Protein AF-A0A1F6GM90-F1 (afdb_monomer_lite)

pLDDT: mean 83.75, std 16.27, range [41.97, 98.06]

Foldseek 3Di:
DDPPCVVVVVVVVVVVVVVVCVVPVPPPPPPPPVPPPPCDLPPLVVLVVCCVPPLERALHANDLPECACPDSVSRAQAQYQHQQYQHNPRFGAHPPQGRHGDGDDDPDD

Sequence (109 aa):
MPQNNTLLRGLFLALVLGLYLLLNLPAESATWEPRLKPLSRVDTKANFDRVLRTGECRGCYLKGANFRNIDLTGTDLAGAELEGAIWTDGTVCQAGSVGRCIPPQRKQE

InterPro domains:
  IPR001646 Pentapeptide repeat [PF00805] (57-85)

Secondary structure (DSSP, 8-state):
----THHHHHHHHHHHHHHHHHHTS---------------TT-HHHHHHHHHHHSB-TT-B-TT-B-TT---TT-B-TT-B-TT-B-TTSPBPPTT-BSS---------

Organism: NCBI:txid1817773

Radius of gyration: 30.74 Å; chains: 1; bounding box: 114×27×25 Å

Structure (mmCIF, N/CA/C/O backbone):
data_AF-A0A1F6GM90-F1
#
_entry.id   AF-A0A1F6GM90-F1
#
loop_
_atom_site.group_PDB
_atom_site.id
_atom_site.type_symbol
_atom_site.label_atom_id
_atom_site.label_alt_id
_atom_site.label_comp_id
_atom_site.label_asym_id
_atom_site.label_entity_id
_atom_site.label_seq_id
_atom_site.pdbx_PDB_ins_code
_atom_site.Cartn_x
_atom_site.Cartn_y
_atom_site.Cartn_z
_atom_site.occupancy
_atom_site.B_iso_or_equiv
_atom_site.auth_seq_id
_atom_site.auth_comp_id
_atom_site.auth_asy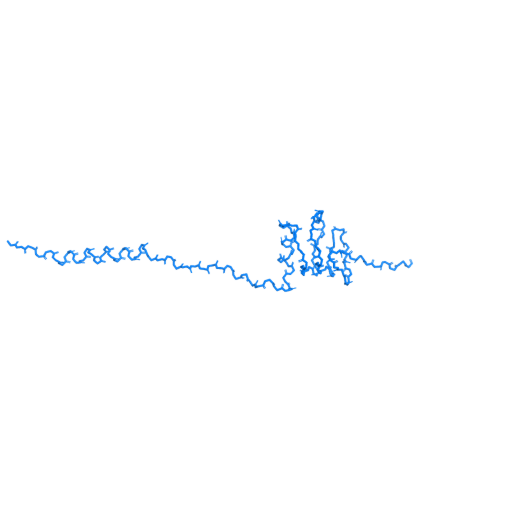m_id
_atom_site.auth_atom_id
_atom_site.pdbx_PDB_model_num
ATOM 1 N N . MET A 1 1 ? 86.308 -11.781 -7.666 1.00 41.97 1 MET A N 1
ATOM 2 C CA . MET A 1 1 ? 85.619 -11.936 -6.366 1.00 41.97 1 MET A CA 1
ATOM 3 C C . MET A 1 1 ? 84.117 -11.876 -6.624 1.00 41.97 1 MET A C 1
ATOM 5 O O . MET A 1 1 ? 83.659 -10.814 -7.028 1.00 41.97 1 MET A O 1
ATOM 9 N N . PRO A 1 2 ? 83.357 -12.981 -6.526 1.00 46.56 2 PRO A N 1
ATOM 10 C CA . PRO A 1 2 ? 81.928 -12.945 -6.819 1.00 46.56 2 PRO A CA 1
ATOM 11 C C . PRO A 1 2 ? 81.175 -12.359 -5.617 1.00 46.56 2 PRO A C 1
ATOM 13 O O . PRO A 1 2 ? 81.164 -12.941 -4.536 1.00 46.56 2 PRO A O 1
ATOM 16 N N . GLN A 1 3 ? 80.563 -11.188 -5.796 1.00 58.03 3 GLN A N 1
ATOM 17 C CA . GLN A 1 3 ? 79.590 -10.644 -4.848 1.00 58.03 3 GLN A CA 1
ATOM 18 C C . GLN A 1 3 ? 78.338 -11.532 -4.909 1.00 58.03 3 GLN A C 1
ATOM 20 O O . GLN A 1 3 ? 77.627 -11.576 -5.916 1.00 58.03 3 GLN A O 1
ATOM 25 N N . ASN A 1 4 ? 78.131 -12.330 -3.861 1.00 57.00 4 ASN A N 1
ATOM 26 C CA . ASN A 1 4 ? 77.027 -13.274 -3.741 1.00 57.00 4 ASN A CA 1
ATOM 27 C C . ASN A 1 4 ? 75.724 -12.511 -3.441 1.00 57.00 4 ASN A C 1
ATOM 29 O O . ASN A 1 4 ? 75.273 -12.422 -2.302 1.00 57.00 4 ASN A O 1
ATOM 33 N N . ASN A 1 5 ? 75.113 -11.953 -4.486 1.00 61.88 5 ASN A N 1
ATOM 34 C CA . ASN A 1 5 ? 73.898 -11.129 -4.416 1.00 61.88 5 ASN A CA 1
ATOM 35 C C . ASN A 1 5 ? 72.617 -11.952 -4.183 1.00 61.88 5 ASN A C 1
ATOM 37 O O . ASN A 1 5 ? 71.509 -11.455 -4.382 1.00 61.88 5 ASN A O 1
ATOM 41 N N . THR A 1 6 ? 72.755 -13.213 -3.771 1.00 70.31 6 THR A N 1
ATOM 42 C CA . THR A 1 6 ? 71.643 -14.125 -3.468 1.00 70.31 6 THR A CA 1
ATOM 43 C C . THR A 1 6 ? 70.755 -13.563 -2.359 1.00 70.31 6 THR A C 1
ATOM 45 O O . THR A 1 6 ? 69.534 -13.678 -2.427 1.00 70.31 6 THR A O 1
ATOM 48 N N . LEU A 1 7 ? 71.354 -12.858 -1.396 1.00 70.31 7 LEU A N 1
ATOM 49 C CA . LEU A 1 7 ? 70.643 -12.230 -0.281 1.00 70.31 7 LEU A CA 1
ATOM 50 C C . LEU A 1 7 ? 69.801 -11.027 -0.744 1.00 70.31 7 LEU A C 1
ATOM 52 O O . LEU A 1 7 ? 68.626 -10.922 -0.402 1.00 70.31 7 LEU A O 1
ATOM 56 N N . LEU A 1 8 ? 70.365 -10.177 -1.609 1.00 72.38 8 LEU A N 1
ATOM 57 C CA . LEU A 1 8 ? 69.667 -9.022 -2.185 1.00 72.38 8 LEU A CA 1
ATOM 58 C C . LEU A 1 8 ? 68.544 -9.450 -3.147 1.00 72.38 8 LEU A C 1
ATOM 60 O O . LEU A 1 8 ? 67.472 -8.850 -3.160 1.00 72.38 8 LEU A O 1
ATOM 64 N N . ARG A 1 9 ? 68.762 -10.527 -3.914 1.00 75.06 9 ARG A N 1
ATOM 65 C CA . ARG A 1 9 ? 67.743 -11.131 -4.788 1.00 75.06 9 ARG A CA 1
ATOM 66 C C . ARG A 1 9 ? 66.593 -11.749 -3.995 1.00 75.06 9 ARG A C 1
ATOM 68 O O . ARG A 1 9 ? 65.442 -11.558 -4.373 1.00 75.06 9 ARG A O 1
ATOM 75 N N . GLY A 1 10 ? 66.890 -12.437 -2.8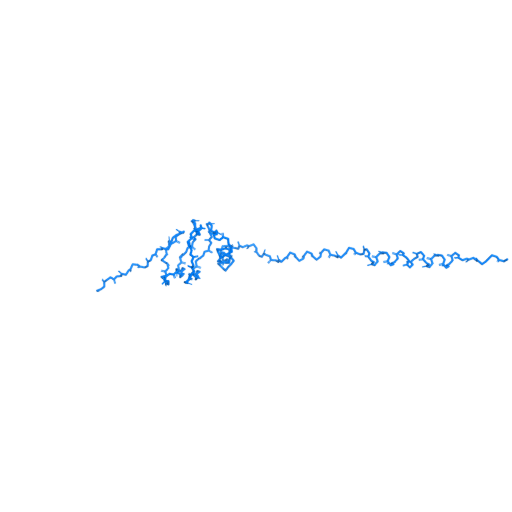92 1.00 81.50 10 GLY A N 1
ATOM 76 C CA . GLY A 1 10 ? 65.873 -12.978 -1.988 1.00 81.50 10 GLY A CA 1
ATOM 77 C C . GLY A 1 10 ? 65.026 -11.879 -1.344 1.00 81.50 10 GLY A C 1
ATOM 78 O O . GLY A 1 10 ? 63.802 -11.983 -1.333 1.00 81.50 10 GLY A O 1
ATOM 79 N N . LEU A 1 11 ? 65.663 -10.790 -0.895 1.00 83.75 11 LEU A N 1
ATOM 80 C CA . LEU A 1 11 ? 64.967 -9.633 -0.326 1.00 83.75 11 LEU A CA 1
ATOM 81 C C . LEU A 1 11 ? 64.030 -8.976 -1.349 1.00 83.75 11 LEU A C 1
ATOM 83 O O . LEU A 1 11 ? 62.883 -8.672 -1.035 1.00 83.75 11 LEU A O 1
ATOM 87 N N . PHE A 1 12 ? 64.497 -8.803 -2.587 1.00 86.94 12 PHE A N 1
ATOM 88 C CA . PHE A 1 12 ? 63.688 -8.230 -3.661 1.00 86.94 12 PHE A CA 1
ATOM 89 C C . PHE A 1 12 ? 62.479 -9.112 -3.997 1.00 86.94 12 PHE A C 1
ATOM 91 O O . PHE A 1 12 ? 61.366 -8.607 -4.105 1.00 86.94 12 PHE A O 1
ATOM 98 N N . LEU A 1 13 ? 62.668 -10.432 -4.093 1.00 82.56 13 LEU A N 1
ATOM 99 C CA . LEU A 1 13 ? 61.568 -11.369 -4.334 1.00 82.56 13 LEU A CA 1
ATOM 100 C C . LEU A 1 13 ? 60.550 -11.372 -3.188 1.00 82.56 13 LEU A C 1
ATOM 102 O O . LEU A 1 13 ? 59.352 -11.380 -3.454 1.00 82.56 13 LEU A O 1
ATOM 106 N N . ALA A 1 14 ? 61.000 -11.303 -1.932 1.00 89.31 14 ALA A N 1
ATOM 107 C CA . ALA A 1 14 ? 60.112 -11.219 -0.773 1.00 89.31 14 ALA A CA 1
ATOM 108 C C . ALA A 1 14 ? 59.306 -9.910 -0.751 1.00 89.31 14 ALA A C 1
ATOM 110 O O . ALA A 1 14 ? 58.109 -9.935 -0.475 1.00 89.31 14 ALA A O 1
ATOM 111 N N . LEU A 1 15 ? 59.931 -8.778 -1.094 1.00 91.00 15 LEU A N 1
ATOM 112 C CA . LEU A 1 15 ? 59.251 -7.483 -1.189 1.00 91.00 15 LEU A CA 1
ATOM 113 C C . LEU A 1 15 ? 58.236 -7.448 -2.336 1.00 91.00 15 LEU A C 1
ATOM 115 O O . LEU A 1 15 ? 57.130 -6.952 -2.148 1.00 91.00 15 LEU A O 1
ATOM 119 N N . VAL A 1 16 ? 58.578 -8.001 -3.503 1.00 89.25 16 VAL A N 1
ATOM 120 C CA . VAL A 1 16 ? 57.670 -8.067 -4.659 1.00 89.25 16 VAL A CA 1
ATOM 121 C C . VAL A 1 16 ? 56.494 -9.003 -4.383 1.00 89.25 16 VAL A C 1
ATOM 123 O O . VAL A 1 16 ? 55.357 -8.628 -4.652 1.00 89.25 16 VAL A O 1
ATOM 126 N N . LEU A 1 17 ? 56.735 -10.184 -3.803 1.00 86.50 17 LEU A N 1
ATOM 127 C CA . LEU A 1 17 ? 55.668 -11.113 -3.415 1.00 86.50 17 LEU A CA 1
ATOM 128 C C . LEU A 1 17 ? 54.782 -10.524 -2.311 1.00 86.50 17 LEU A C 1
ATOM 130 O O . LEU A 1 17 ? 53.562 -10.628 -2.396 1.00 86.50 17 LEU A O 1
ATOM 134 N N . GLY A 1 18 ? 55.369 -9.857 -1.316 1.00 89.06 18 GLY A N 1
ATOM 135 C CA . GLY A 1 18 ? 54.627 -9.169 -0.259 1.00 89.06 18 GLY A CA 1
ATOM 136 C C . GLY A 1 18 ? 53.771 -8.018 -0.792 1.00 89.06 18 GLY A C 1
ATOM 137 O O . GLY A 1 18 ? 52.595 -7.926 -0.455 1.00 89.06 18 GLY A O 1
ATOM 138 N N . LEU A 1 19 ? 54.319 -7.180 -1.678 1.00 86.94 19 LEU A N 1
ATOM 139 C CA . LEU A 1 19 ? 53.572 -6.095 -2.319 1.00 86.94 19 LEU A CA 1
ATOM 140 C C . LEU A 1 19 ? 52.465 -6.633 -3.233 1.00 86.94 19 LEU A C 1
ATOM 142 O O . LEU A 1 19 ? 51.358 -6.105 -3.225 1.00 86.94 19 LEU A O 1
ATOM 146 N N . TYR A 1 20 ? 52.734 -7.701 -3.986 1.00 85.00 20 TYR A N 1
ATOM 147 C CA . TYR A 1 20 ? 51.736 -8.350 -4.834 1.00 85.00 20 TYR A CA 1
ATOM 148 C C . TYR A 1 20 ? 50.586 -8.932 -4.009 1.00 85.00 20 TYR A C 1
ATOM 150 O O . TYR A 1 20 ? 49.432 -8.769 -4.395 1.00 85.00 20 TYR A O 1
ATOM 158 N N . LEU A 1 21 ? 50.8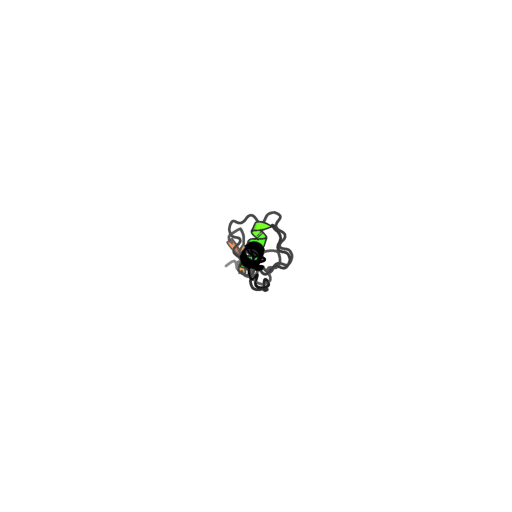82 -9.555 -2.864 1.00 82.44 21 LEU A N 1
ATOM 159 C CA . LEU A 1 21 ? 49.861 -10.029 -1.930 1.00 82.44 21 LEU A CA 1
ATOM 160 C C . LEU A 1 21 ? 49.066 -8.867 -1.326 1.00 82.44 21 LEU A C 1
ATOM 162 O O . LEU A 1 21 ? 47.855 -8.972 -1.247 1.00 82.44 21 LEU A O 1
ATOM 166 N N . LEU A 1 22 ? 49.701 -7.748 -0.965 1.00 79.69 22 LEU A N 1
ATOM 167 C CA . LEU A 1 22 ? 49.002 -6.568 -0.434 1.00 79.69 22 LEU A CA 1
ATOM 168 C C . LEU A 1 22 ? 48.096 -5.886 -1.471 1.00 79.69 22 LEU A C 1
ATOM 170 O O . LEU A 1 22 ? 47.007 -5.438 -1.128 1.00 79.69 22 LEU A O 1
ATOM 174 N N . LEU A 1 23 ? 48.530 -5.813 -2.732 1.00 81.81 23 LEU A N 1
ATOM 175 C CA . LEU A 1 23 ? 47.760 -5.207 -3.825 1.00 81.81 23 LEU A CA 1
ATOM 176 C C . LEU A 1 23 ? 46.671 -6.130 -4.388 1.00 81.81 23 LEU A C 1
ATOM 178 O O . LEU A 1 23 ? 45.688 -5.639 -4.934 1.00 81.81 23 LEU A O 1
ATOM 182 N N . ASN A 1 24 ? 46.841 -7.448 -4.260 1.00 74.69 24 ASN A N 1
ATOM 183 C CA . ASN A 1 24 ? 45.856 -8.460 -4.651 1.00 74.69 24 ASN A CA 1
ATOM 184 C C . ASN A 1 24 ? 45.229 -9.146 -3.436 1.00 74.69 24 ASN A C 1
ATOM 186 O O . ASN A 1 24 ? 44.734 -10.269 -3.563 1.00 74.69 24 ASN A O 1
ATOM 190 N N . LEU A 1 25 ? 45.233 -8.499 -2.264 1.00 68.88 25 LEU A N 1
ATOM 191 C CA . LEU A 1 25 ? 44.306 -8.898 -1.218 1.00 68.88 25 LEU A CA 1
ATOM 192 C C . LEU A 1 25 ? 42.930 -8.741 -1.872 1.00 68.88 25 LEU A C 1
ATOM 194 O O . LEU A 1 25 ? 42.615 -7.626 -2.307 1.00 68.88 25 LEU A O 1
ATOM 198 N N . PRO A 1 26 ? 42.132 -9.815 -2.027 1.00 59.16 26 PRO A N 1
ATOM 199 C CA . PRO A 1 26 ? 40.755 -9.628 -2.425 1.00 59.16 26 PRO A CA 1
ATOM 200 C C . PRO A 1 26 ? 40.214 -8.677 -1.373 1.00 59.16 26 PRO A C 1
ATOM 202 O O . PRO A 1 26 ? 40.291 -8.994 -0.184 1.00 59.16 26 PRO A O 1
ATOM 205 N N . ALA A 1 27 ? 39.783 -7.482 -1.796 1.00 60.53 27 ALA A N 1
ATOM 206 C CA . ALA A 1 27 ? 38.947 -6.656 -0.953 1.00 60.53 27 ALA A CA 1
ATOM 207 C C . ALA A 1 27 ? 37.902 -7.638 -0.463 1.00 60.53 27 ALA A C 1
ATOM 209 O O . ALA A 1 27 ? 37.182 -8.211 -1.293 1.00 60.53 27 ALA A O 1
ATOM 210 N N . GLU A 1 28 ? 37.976 -7.960 0.834 1.00 51.38 28 GLU A N 1
ATOM 211 C CA . GLU A 1 28 ? 37.044 -8.858 1.476 1.00 51.38 28 GLU A CA 1
AT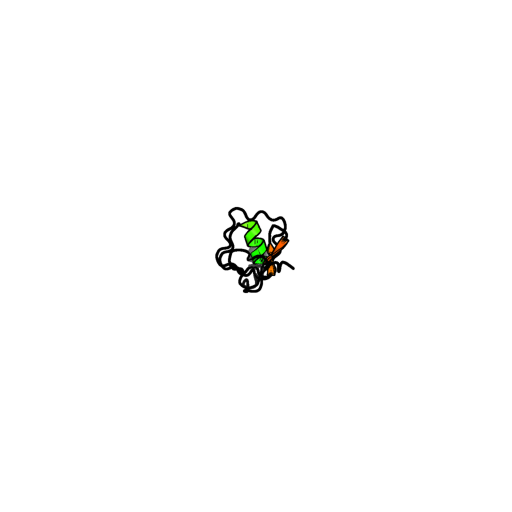OM 212 C C . GLU A 1 28 ? 35.712 -8.459 0.903 1.00 51.38 28 GLU A C 1
ATOM 214 O O . GLU A 1 28 ? 35.413 -7.262 0.816 1.00 51.38 28 GLU A O 1
ATOM 219 N N . SER A 1 29 ? 35.006 -9.447 0.372 1.00 53.84 29 SER A N 1
ATOM 220 C CA . SER A 1 29 ? 33.614 -9.320 0.036 1.00 53.84 29 SER A CA 1
ATOM 221 C C . SER A 1 29 ? 32.942 -8.749 1.278 1.00 53.84 29 SER A C 1
ATOM 223 O O . SER A 1 29 ? 32.454 -9.477 2.139 1.00 53.84 29 SER A O 1
ATOM 225 N N . ALA A 1 30 ? 32.947 -7.424 1.382 1.00 50.25 30 ALA A N 1
ATOM 226 C CA . ALA A 1 30 ? 31.988 -6.638 2.081 1.00 50.25 30 ALA A CA 1
ATOM 227 C C . ALA A 1 30 ? 30.744 -6.923 1.266 1.00 50.25 30 ALA A C 1
ATOM 229 O O . ALA A 1 30 ? 30.330 -6.160 0.398 1.00 50.25 30 ALA A O 1
ATOM 230 N N . THR A 1 31 ? 30.184 -8.100 1.518 1.00 54.22 31 THR A N 1
ATOM 231 C CA . THR A 1 31 ? 28.782 -8.391 1.394 1.00 54.22 31 THR A CA 1
ATOM 232 C C . THR A 1 31 ? 28.123 -7.437 2.382 1.00 54.22 31 THR A C 1
ATOM 234 O O . THR A 1 31 ? 27.637 -7.816 3.445 1.00 54.22 31 THR A O 1
ATOM 237 N N . TRP A 1 32 ? 28.134 -6.145 2.047 1.00 59.66 32 TRP A N 1
ATOM 238 C CA . TRP A 1 32 ? 27.060 -5.256 2.410 1.00 59.66 32 TRP A CA 1
ATOM 239 C C . TRP A 1 32 ? 25.866 -5.764 1.599 1.00 59.66 32 TRP A C 1
ATOM 241 O O . TRP A 1 32 ? 25.386 -5.150 0.666 1.00 59.66 32 TRP A O 1
ATOM 251 N N . GLU A 1 33 ? 25.361 -6.949 1.916 1.00 54.84 33 GLU A N 1
ATOM 252 C CA . GLU A 1 33 ? 23.946 -7.150 1.711 1.00 54.84 33 GLU A CA 1
ATOM 253 C C . GLU A 1 33 ? 23.328 -6.230 2.757 1.00 54.84 33 GLU A C 1
ATOM 255 O O . GLU A 1 33 ? 23.521 -6.466 3.960 1.00 54.84 33 GLU A O 1
ATOM 260 N N . PRO A 1 34 ? 22.673 -5.113 2.364 1.00 58.28 34 PRO A N 1
ATOM 261 C CA . PRO A 1 34 ? 21.865 -4.399 3.332 1.00 58.28 34 PRO A CA 1
ATOM 262 C C . PRO A 1 34 ? 20.981 -5.483 3.923 1.00 58.28 34 PRO A C 1
ATOM 264 O O . PRO A 1 34 ? 20.395 -6.253 3.162 1.00 58.28 34 PRO A O 1
ATOM 267 N N . ARG A 1 35 ? 20.976 -5.635 5.252 1.00 56.47 35 ARG A N 1
ATOM 268 C CA . ARG A 1 35 ? 20.095 -6.587 5.928 1.00 56.47 35 ARG A CA 1
ATOM 269 C C . ARG A 1 35 ? 18.666 -6.171 5.613 1.00 56.47 35 ARG A C 1
ATOM 271 O O . ARG A 1 35 ? 18.023 -5.493 6.412 1.00 56.47 35 ARG A O 1
ATOM 278 N N . LEU A 1 36 ? 18.186 -6.536 4.430 1.00 57.41 36 LEU A N 1
ATOM 279 C CA . LEU A 1 36 ? 16.802 -6.528 4.053 1.00 57.41 36 LEU A CA 1
ATOM 280 C C . LEU A 1 36 ? 16.242 -7.593 4.972 1.00 57.41 36 LEU A C 1
ATOM 282 O O . LEU A 1 36 ? 16.307 -8.788 4.690 1.00 57.41 36 LEU A O 1
ATOM 286 N N . LYS A 1 37 ? 15.802 -7.151 6.156 1.00 66.00 37 LYS A N 1
ATOM 287 C CA . LYS A 1 37 ? 14.924 -7.955 6.990 1.00 66.00 37 LYS A CA 1
ATOM 288 C C . LYS A 1 37 ? 13.875 -8.502 6.022 1.00 66.00 37 LYS A C 1
ATOM 290 O O . LYS A 1 37 ? 13.351 -7.700 5.242 1.00 66.00 37 LYS A O 1
ATOM 295 N N . PRO A 1 38 ? 13.642 -9.825 5.987 1.00 56.06 38 PRO A N 1
ATOM 296 C CA . PRO A 1 38 ? 12.624 -10.380 5.111 1.00 56.06 38 PRO A CA 1
ATOM 297 C C . PRO A 1 38 ? 11.364 -9.560 5.347 1.00 56.06 38 PRO A C 1
ATOM 299 O O . PRO A 1 38 ? 10.963 -9.440 6.506 1.00 56.06 38 PRO A O 1
ATOM 302 N N . LEU A 1 39 ? 10.849 -8.919 4.287 1.00 53.00 39 LEU A N 1
ATOM 303 C CA . LEU A 1 39 ? 9.701 -8.022 4.385 1.00 53.00 39 LEU A CA 1
ATOM 304 C C . LEU A 1 39 ? 8.576 -8.832 5.011 1.00 53.00 39 LEU A C 1
ATOM 306 O O . LEU A 1 39 ? 7.984 -9.716 4.391 1.00 53.00 39 LEU A O 1
ATOM 310 N N . SER A 1 40 ? 8.378 -8.603 6.297 1.00 63.09 40 SER A N 1
ATOM 311 C CA . SER A 1 40 ? 7.393 -9.307 7.079 1.00 63.09 40 SER A CA 1
ATOM 312 C C . SER A 1 40 ? 6.027 -8.777 6.660 1.00 63.09 40 SER A C 1
ATOM 314 O O . SER A 1 40 ? 5.908 -7.683 6.100 1.00 63.09 40 SER A O 1
ATOM 316 N N . ARG A 1 41 ? 4.957 -9.501 7.000 1.00 61.00 41 ARG A N 1
ATOM 317 C CA . ARG A 1 41 ? 3.578 -8.991 6.887 1.00 61.00 41 ARG A CA 1
ATOM 318 C C . ARG A 1 41 ? 3.348 -7.664 7.632 1.00 61.00 41 ARG A C 1
ATOM 320 O O . ARG A 1 41 ? 2.242 -7.165 7.596 1.00 61.00 41 ARG A O 1
ATOM 327 N N . VAL A 1 42 ? 4.348 -7.100 8.307 1.00 66.19 42 VAL A N 1
ATOM 328 C CA . VAL A 1 42 ? 4.244 -5.896 9.133 1.00 66.19 42 VAL A CA 1
ATOM 329 C C . VAL A 1 42 ? 4.959 -4.692 8.504 1.00 66.19 42 VAL A C 1
ATOM 331 O O . VAL A 1 42 ? 4.790 -3.570 8.974 1.00 66.19 42 VAL A O 1
ATOM 334 N N . ASP A 1 43 ? 5.711 -4.861 7.411 1.00 86.00 43 ASP A N 1
ATOM 335 C CA . ASP A 1 43 ? 6.475 -3.759 6.812 1.00 86.00 43 ASP A CA 1
ATOM 336 C C . ASP A 1 43 ? 5.608 -2.883 5.883 1.00 86.00 43 ASP A C 1
ATOM 338 O O . ASP A 1 43 ? 5.896 -2.709 4.696 1.00 86.00 43 ASP A O 1
ATOM 342 N N . THR A 1 44 ? 4.545 -2.285 6.442 1.00 91.38 44 THR A N 1
ATOM 343 C CA . THR A 1 44 ? 3.624 -1.352 5.762 1.00 91.38 44 THR A CA 1
ATOM 344 C C . THR A 1 44 ? 4.381 -0.259 5.013 1.00 91.38 44 THR A C 1
ATOM 346 O O . THR A 1 44 ? 4.020 0.073 3.888 1.00 91.38 44 THR A O 1
ATOM 349 N N . LYS A 1 45 ? 5.472 0.266 5.592 1.00 91.94 45 LYS A N 1
ATOM 350 C CA . LYS A 1 45 ? 6.296 1.297 4.949 1.00 91.94 45 LYS A CA 1
ATOM 351 C C . LYS A 1 45 ? 6.946 0.799 3.656 1.00 91.94 45 LYS A C 1
ATOM 353 O O . LYS A 1 45 ? 6.894 1.494 2.653 1.00 91.94 45 LYS A O 1
ATOM 358 N N . ALA A 1 46 ? 7.536 -0.394 3.662 1.00 92.00 46 ALA A N 1
ATOM 359 C CA . ALA A 1 46 ? 8.188 -0.934 2.471 1.00 92.00 46 ALA A CA 1
ATOM 360 C C . ALA A 1 46 ? 7.170 -1.248 1.364 1.00 92.00 46 ALA A C 1
ATOM 362 O O . ALA A 1 46 ? 7.434 -1.010 0.186 1.00 92.00 46 ALA A O 1
ATOM 363 N N . ASN A 1 47 ? 5.986 -1.742 1.740 1.00 93.38 47 ASN A N 1
ATOM 364 C CA . ASN A 1 47 ? 4.890 -1.950 0.795 1.00 93.38 47 ASN A CA 1
ATOM 365 C C . ASN A 1 47 ? 4.379 -0.630 0.220 1.00 93.38 47 ASN A C 1
ATOM 367 O O . ASN A 1 47 ? 4.156 -0.541 -0.983 1.00 93.38 47 ASN A O 1
ATOM 371 N N . PHE A 1 48 ? 4.244 0.399 1.051 1.00 95.00 48 PHE A N 1
ATOM 372 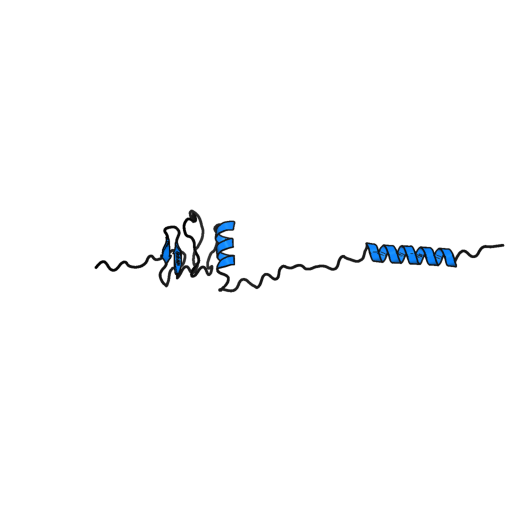C CA . PHE A 1 48 ? 3.883 1.738 0.608 1.00 95.00 48 PHE A CA 1
ATOM 373 C C . PHE A 1 48 ? 4.930 2.317 -0.354 1.00 95.00 48 PHE A C 1
ATOM 375 O O . PHE A 1 48 ? 4.583 2.746 -1.450 1.00 95.00 48 PHE A O 1
ATOM 382 N N . ASP A 1 49 ? 6.218 2.230 -0.010 1.00 94.75 49 ASP A N 1
ATOM 383 C CA . ASP A 1 49 ? 7.317 2.667 -0.880 1.00 94.75 49 ASP A CA 1
ATOM 384 C C . ASP A 1 49 ? 7.297 1.912 -2.225 1.00 94.75 49 ASP A C 1
ATOM 386 O O . ASP A 1 49 ? 7.553 2.492 -3.282 1.00 94.75 49 ASP A O 1
ATOM 390 N N . ARG A 1 50 ? 6.947 0.617 -2.215 1.00 93.75 50 ARG A N 1
ATOM 391 C CA . ARG A 1 50 ? 6.755 -0.173 -3.438 1.00 93.75 50 ARG A CA 1
ATOM 392 C C . ARG A 1 50 ? 5.592 0.353 -4.281 1.00 93.75 50 ARG A C 1
ATOM 394 O O . ARG A 1 50 ? 5.797 0.541 -5.475 1.00 93.75 50 ARG A O 1
ATOM 401 N N . VAL A 1 51 ? 4.434 0.644 -3.681 1.00 95.62 51 VAL A N 1
ATOM 402 C CA . VAL A 1 51 ? 3.295 1.259 -4.392 1.00 95.62 51 VAL A CA 1
ATOM 403 C C . VAL A 1 51 ? 3.735 2.531 -5.113 1.00 95.62 51 VAL A C 1
ATOM 405 O O . VAL A 1 51 ? 3.452 2.678 -6.296 1.00 95.62 51 VAL A O 1
ATOM 408 N N . LEU A 1 52 ? 4.482 3.412 -4.442 1.00 94.88 52 LEU A N 1
ATOM 409 C CA . LEU A 1 52 ? 4.929 4.677 -5.038 1.00 94.88 52 LEU A CA 1
ATOM 410 C C . LEU A 1 52 ? 5.944 4.498 -6.166 1.00 94.88 52 LEU A C 1
ATOM 412 O O . LEU A 1 52 ? 5.973 5.286 -7.105 1.00 94.88 52 LEU A O 1
ATOM 416 N N . ARG A 1 53 ? 6.804 3.483 -6.066 1.00 95.19 53 ARG A N 1
ATOM 417 C CA . ARG A 1 53 ? 7.870 3.255 -7.043 1.00 95.19 53 ARG A CA 1
ATOM 418 C C . ARG A 1 53 ? 7.395 2.486 -8.271 1.00 95.19 53 ARG A C 1
ATOM 420 O O . ARG A 1 53 ? 7.916 2.724 -9.356 1.00 95.19 53 ARG A O 1
ATOM 427 N N . THR A 1 54 ? 6.503 1.514 -8.094 1.00 95.69 54 THR A N 1
ATOM 428 C CA . THR A 1 54 ? 6.140 0.566 -9.159 1.00 95.69 54 THR A CA 1
ATOM 429 C C . THR A 1 54 ? 4.674 0.597 -9.541 1.00 95.69 54 THR A C 1
ATOM 431 O O . THR A 1 54 ? 4.333 0.024 -10.565 1.00 95.69 54 THR A O 1
ATOM 434 N N . GLY A 1 55 ? 3.801 1.210 -8.739 1.00 95.62 55 GLY A N 1
ATOM 435 C CA . GLY A 1 55 ? 2.357 1.119 -8.951 1.00 95.62 55 GLY A CA 1
ATOM 436 C C . GLY A 1 55 ? 1.800 -0.292 -8.734 1.00 95.62 55 GLY A C 1
ATOM 437 O O . GLY A 1 55 ? 0.682 -0.574 -9.140 1.00 95.62 55 GLY A O 1
ATOM 438 N N . GLU A 1 56 ? 2.547 -1.197 -8.096 1.00 94.38 56 GLU A N 1
ATOM 439 C CA . GLU A 1 56 ? 2.155 -2.605 -7.966 1.00 94.38 56 GLU A CA 1
ATOM 440 C C . GLU A 1 56 ? 2.360 -3.105 -6.539 1.00 94.38 56 GLU A C 1
ATOM 442 O O . GLU A 1 56 ? 3.470 -3.075 -6.004 1.00 94.38 56 GLU A O 1
ATOM 447 N N . CYS A 1 57 ? 1.298 -3.607 -5.914 1.00 93.81 57 CYS A N 1
ATOM 448 C CA . CYS A 1 57 ? 1.364 -4.192 -4.580 1.00 93.81 57 CYS A CA 1
ATOM 449 C C . CYS A 1 57 ? 0.252 -5.225 -4.345 1.00 93.81 57 CYS A C 1
ATOM 451 O O . CYS A 1 57 ? -0.546 -5.125 -3.408 1.00 93.81 57 CYS A O 1
ATOM 453 N N . ARG A 1 58 ? 0.215 -6.258 -5.191 1.00 94.94 58 ARG A N 1
ATOM 454 C CA . ARG A 1 58 ? -0.742 -7.360 -5.060 1.00 94.94 58 ARG A CA 1
ATOM 455 C C . ARG A 1 58 ? -0.535 -8.128 -3.750 1.00 94.94 58 ARG A C 1
ATOM 457 O O . ARG A 1 58 ? 0.576 -8.562 -3.451 1.00 94.94 58 ARG A O 1
ATOM 464 N N . GLY A 1 59 ? -1.600 -8.312 -2.971 1.00 94.00 59 GLY A N 1
ATOM 465 C CA . GLY A 1 59 ? -1.560 -9.063 -1.707 1.00 94.00 59 GLY A CA 1
ATOM 466 C C . GLY A 1 59 ? -0.745 -8.404 -0.587 1.00 94.00 59 GLY A C 1
ATOM 467 O O . GLY A 1 59 ? -0.409 -9.061 0.396 1.00 94.00 59 GLY A O 1
ATOM 468 N N . CYS A 1 60 ? -0.373 -7.132 -0.736 1.00 94.31 60 CYS A N 1
ATOM 469 C CA . CYS A 1 60 ? 0.438 -6.434 0.252 1.00 94.31 60 CYS A CA 1
ATOM 470 C C . CYS A 1 60 ? -0.301 -6.169 1.554 1.00 94.31 60 CYS A C 1
ATOM 472 O O . CYS A 1 60 ? -1.492 -5.876 1.562 1.00 94.31 60 CYS A O 1
ATOM 474 N N . TYR A 1 61 ? 0.451 -6.125 2.648 1.00 94.81 61 TYR A N 1
ATOM 475 C CA . TYR A 1 61 ? -0.047 -5.554 3.887 1.00 94.81 61 TYR A CA 1
ATOM 476 C C . TYR A 1 61 ? 0.145 -4.035 3.874 1.00 94.81 61 TYR A C 1
ATOM 478 O O . TYR A 1 61 ? 1.279 -3.545 3.883 1.00 94.81 61 TYR A O 1
ATOM 486 N N . LEU A 1 62 ? -0.964 -3.301 3.817 1.00 95.81 62 LEU A N 1
ATOM 487 C CA . LEU A 1 62 ? -1.030 -1.839 3.769 1.00 95.81 62 LEU A CA 1
ATOM 488 C C . LEU A 1 62 ? -2.001 -1.290 4.831 1.00 95.81 62 LEU A C 1
ATOM 490 O O . LEU A 1 62 ? -2.498 -0.169 4.703 1.00 95.81 62 LEU A O 1
ATOM 494 N N . LYS A 1 63 ? -2.276 -2.060 5.895 1.00 95.12 63 LYS A N 1
ATOM 495 C CA . LYS A 1 63 ? -3.150 -1.602 6.979 1.00 95.12 63 LYS A CA 1
ATOM 496 C C . LYS A 1 63 ? -2.587 -0.331 7.605 1.00 95.12 63 LYS A C 1
ATOM 498 O O . LYS A 1 63 ? -1.391 -0.254 7.895 1.00 95.12 63 LYS A O 1
ATOM 503 N N . GLY A 1 64 ? -3.449 0.664 7.794 1.00 95.31 64 GLY A N 1
ATOM 504 C CA . GLY A 1 64 ? -3.062 1.972 8.331 1.00 95.31 64 GLY A CA 1
ATOM 505 C C . GLY A 1 64 ? -2.172 2.826 7.418 1.00 95.31 64 GLY A C 1
ATOM 506 O O . GLY A 1 64 ? -1.730 3.889 7.850 1.00 95.31 64 GLY A O 1
ATOM 507 N N . ALA A 1 65 ? -1.877 2.401 6.183 1.00 96.81 65 ALA A N 1
ATOM 508 C CA . ALA A 1 65 ? -1.065 3.193 5.260 1.00 96.81 65 ALA A CA 1
ATOM 509 C C . ALA A 1 65 ? -1.765 4.512 4.895 1.00 96.81 65 ALA A C 1
ATOM 511 O O . ALA A 1 65 ? -2.988 4.570 4.795 1.00 96.81 65 ALA A O 1
ATOM 512 N N . ASN A 1 66 ? -0.989 5.573 4.677 1.00 97.50 66 ASN A N 1
ATOM 513 C CA . ASN A 1 66 ? -1.529 6.888 4.347 1.00 97.50 66 ASN A CA 1
ATOM 514 C C . ASN A 1 66 ? -1.312 7.215 2.866 1.00 97.50 66 ASN A C 1
ATOM 516 O O . ASN A 1 66 ? -0.219 7.606 2.471 1.00 97.50 66 ASN A O 1
ATOM 520 N N . PHE A 1 67 ? -2.370 7.082 2.073 1.00 97.44 67 PHE A N 1
ATOM 521 C CA . PHE A 1 67 ? -2.427 7.416 0.651 1.00 97.44 67 PHE A CA 1
ATOM 522 C C . PHE A 1 67 ? -3.020 8.802 0.372 1.00 97.44 67 PHE A C 1
ATOM 524 O O . PHE A 1 67 ? -3.338 9.107 -0.776 1.00 97.44 67 PHE A O 1
ATOM 531 N N . ARG A 1 68 ? -3.195 9.656 1.388 1.00 97.00 68 ARG A N 1
ATOM 532 C CA . ARG A 1 68 ? -3.799 10.984 1.217 1.00 97.00 68 ARG A CA 1
ATOM 533 C C . ARG A 1 68 ? -3.052 11.789 0.152 1.00 97.00 68 ARG A C 1
ATOM 535 O O . ARG A 1 68 ? -1.836 11.938 0.231 1.00 97.00 68 ARG A O 1
ATOM 542 N N . ASN A 1 69 ? -3.801 12.359 -0.793 1.00 94.62 69 ASN A N 1
ATOM 543 C CA . ASN A 1 69 ? -3.284 13.142 -1.923 1.00 94.62 69 ASN A CA 1
ATOM 544 C C . ASN A 1 69 ? -2.354 12.375 -2.886 1.00 94.62 69 ASN A C 1
ATOM 546 O O . ASN A 1 69 ? -1.631 13.005 -3.654 1.00 94.62 69 ASN A O 1
ATOM 550 N N . ILE A 1 70 ? -2.347 11.041 -2.853 1.00 95.62 70 ILE A N 1
ATOM 551 C CA . ILE A 1 70 ? -1.576 10.222 -3.795 1.00 95.62 70 ILE A CA 1
ATOM 552 C C . ILE A 1 70 ? -2.469 9.869 -4.979 1.00 95.62 70 ILE A C 1
ATOM 554 O O . ILE A 1 70 ? -3.611 9.455 -4.793 1.00 95.62 70 ILE A O 1
ATOM 558 N N . ASP A 1 71 ? -1.954 10.019 -6.196 1.00 94.75 71 ASP A N 1
ATOM 559 C CA . ASP A 1 71 ? -2.622 9.483 -7.377 1.00 94.75 71 ASP A CA 1
ATOM 560 C C . ASP A 1 71 ? -2.377 7.970 -7.447 1.00 94.75 71 ASP A C 1
ATOM 562 O O . ASP A 1 71 ? -1.242 7.515 -7.579 1.00 94.75 71 ASP A O 1
ATOM 566 N N . LEU A 1 72 ? -3.449 7.191 -7.298 1.00 95.12 72 LEU A N 1
ATOM 567 C CA . LEU A 1 72 ? -3.425 5.731 -7.407 1.00 95.12 72 LEU A CA 1
ATOM 568 C C . LEU A 1 72 ? -4.010 5.242 -8.743 1.00 95.12 72 LEU A C 1
ATOM 570 O O . LEU A 1 72 ? -4.355 4.065 -8.872 1.00 95.12 72 LEU A O 1
ATOM 574 N N . THR A 1 73 ? -4.165 6.127 -9.731 1.00 94.19 73 THR A N 1
ATOM 575 C CA . THR A 1 73 ? -4.666 5.763 -11.060 1.00 94.19 73 THR A CA 1
ATOM 576 C C . THR A 1 73 ? -3.731 4.747 -11.709 1.00 94.19 73 THR A C 1
ATOM 578 O O . THR A 1 73 ? -2.545 4.998 -11.892 1.00 94.19 73 THR A O 1
ATOM 581 N N . GLY A 1 74 ? -4.272 3.581 -12.065 1.00 94.69 74 GLY A N 1
ATOM 582 C CA . GLY A 1 74 ? -3.500 2.493 -12.673 1.00 94.69 74 GLY A CA 1
ATOM 583 C C . GLY A 1 74 ? -2.692 1.639 -11.689 1.00 94.69 74 GLY A C 1
ATOM 584 O O . GLY A 1 74 ? -2.048 0.693 -12.129 1.00 94.69 74 GLY A O 1
ATOM 585 N N . THR A 1 75 ? -2.749 1.914 -10.382 1.00 97.12 75 THR A N 1
ATOM 586 C CA . THR A 1 75 ? -2.057 1.104 -9.371 1.00 97.12 75 THR A CA 1
ATOM 587 C C . THR A 1 75 ? -2.756 -0.246 -9.168 1.00 97.12 75 THR A C 1
ATOM 589 O O . THR A 1 75 ? -3.946 -0.291 -8.845 1.00 97.12 75 THR A O 1
ATOM 592 N N . ASP A 1 76 ? -2.019 -1.356 -9.268 1.00 97.44 76 ASP A N 1
ATOM 593 C CA . ASP A 1 76 ? -2.521 -2.693 -8.930 1.00 97.44 76 ASP A CA 1
ATOM 594 C C . ASP A 1 76 ? -2.371 -2.974 -7.428 1.00 97.44 76 ASP A C 1
ATOM 596 O O . ASP A 1 76 ? -1.302 -3.336 -6.928 1.00 97.44 76 ASP A O 1
ATOM 600 N N . LEU A 1 77 ? -3.478 -2.824 -6.700 1.00 97.00 77 LEU A N 1
ATOM 601 C CA . LEU A 1 77 ? -3.594 -3.174 -5.283 1.00 97.00 77 LEU A CA 1
ATOM 602 C C . LEU A 1 77 ? -4.387 -4.468 -5.060 1.00 97.00 77 LEU A C 1
ATOM 604 O O . LEU A 1 77 ? -4.845 -4.711 -3.945 1.00 97.00 77 LEU A O 1
ATOM 608 N N . ALA A 1 78 ? -4.592 -5.316 -6.073 1.00 97.25 78 ALA A N 1
ATOM 609 C CA . ALA A 1 78 ? -5.456 -6.488 -5.941 1.00 97.25 78 ALA A CA 1
ATOM 610 C C . ALA A 1 78 ? -5.066 -7.363 -4.732 1.00 97.25 78 ALA A C 1
ATOM 612 O O . ALA A 1 78 ? -3.921 -7.774 -4.558 1.00 97.25 78 ALA A O 1
ATOM 613 N N . GLY A 1 79 ? -6.025 -7.651 -3.852 1.00 95.94 79 GLY A N 1
ATOM 614 C CA . GLY A 1 79 ? -5.776 -8.456 -2.652 1.00 95.94 79 GLY A CA 1
ATOM 615 C C . GLY A 1 79 ? -4.982 -7.763 -1.534 1.00 95.94 79 GLY A C 1
ATOM 616 O O . GLY A 1 79 ? -4.721 -8.409 -0.526 1.00 95.94 79 GLY A O 1
ATOM 617 N N . ALA A 1 80 ? -4.589 -6.493 -1.671 1.00 96.62 80 ALA A N 1
ATOM 618 C CA . ALA A 1 80 ? -3.863 -5.783 -0.620 1.00 96.62 80 ALA A CA 1
ATOM 619 C C . ALA A 1 80 ? -4.758 -5.478 0.590 1.00 96.62 80 ALA A C 1
ATOM 621 O O . ALA A 1 80 ? -5.880 -5.007 0.428 1.00 96.62 80 ALA A O 1
ATOM 622 N N . GLU A 1 81 ? -4.266 -5.696 1.805 1.00 96.94 81 GLU A N 1
ATOM 623 C CA . GLU A 1 81 ? -4.987 -5.394 3.043 1.00 96.94 81 GLU A CA 1
ATOM 624 C C . GLU A 1 81 ? -4.911 -3.893 3.345 1.00 96.94 81 GLU A C 1
ATOM 626 O O . GLU A 1 81 ? -3.837 -3.376 3.639 1.00 96.94 81 GLU A O 1
ATOM 631 N N . LEU A 1 82 ? -6.049 -3.198 3.289 1.00 97.50 82 LEU A N 1
ATOM 632 C CA . LEU A 1 82 ? -6.159 -1.734 3.388 1.00 97.50 82 LEU A CA 1
ATOM 633 C C . LEU A 1 82 ? -6.963 -1.274 4.610 1.00 97.50 82 LEU A C 1
ATOM 635 O O . LEU A 1 82 ? -7.329 -0.109 4.714 1.00 97.50 82 LEU A O 1
ATOM 639 N N . GLU A 1 83 ? -7.282 -2.173 5.537 1.00 96.69 83 GLU A N 1
ATOM 640 C CA . GLU A 1 83 ? -8.003 -1.823 6.762 1.00 96.69 83 GLU A CA 1
ATOM 641 C C . GLU A 1 83 ? -7.290 -0.698 7.535 1.00 96.69 83 GLU A C 1
ATOM 643 O O . GLU A 1 83 ? -6.088 -0.760 7.800 1.00 96.69 83 GLU A O 1
ATOM 648 N N . GLY A 1 84 ? -8.034 0.356 7.873 1.00 96.31 84 GLY A N 1
ATOM 649 C CA . GLY A 1 84 ? -7.526 1.538 8.567 1.00 96.31 84 GLY A CA 1
ATOM 650 C C . GLY A 1 84 ? -6.640 2.456 7.722 1.00 96.31 84 GLY A C 1
ATOM 651 O O . GLY A 1 84 ? -6.177 3.468 8.242 1.00 96.31 84 GLY A O 1
ATOM 652 N N . ALA A 1 85 ? -6.381 2.137 6.450 1.00 97.75 85 ALA A N 1
ATOM 653 C CA . ALA A 1 85 ? -5.626 3.021 5.570 1.00 97.75 85 ALA A CA 1
ATOM 654 C C . ALA A 1 85 ? -6.369 4.351 5.366 1.00 97.75 85 ALA A C 1
ATOM 656 O O . ALA A 1 85 ? -7.596 4.377 5.278 1.00 97.75 85 ALA A O 1
ATOM 657 N N . ILE A 1 86 ? -5.627 5.452 5.273 1.00 98.06 86 ILE A N 1
ATOM 658 C CA . ILE A 1 86 ? -6.162 6.756 4.875 1.00 98.06 86 ILE A CA 1
ATOM 659 C C . ILE A 1 86 ? -6.092 6.805 3.353 1.00 98.06 86 ILE A C 1
ATOM 661 O O . ILE A 1 86 ? -5.006 6.764 2.783 1.00 98.06 86 ILE A O 1
ATOM 665 N N . TRP A 1 87 ? -7.240 6.851 2.693 1.00 97.25 87 TRP A N 1
ATOM 666 C CA . TRP A 1 87 ? -7.344 6.847 1.242 1.00 97.25 87 TRP A CA 1
ATOM 667 C C . TRP A 1 87 ? -7.000 8.209 0.626 1.00 97.25 87 TRP A C 1
ATOM 669 O O . TRP A 1 87 ? -6.721 9.185 1.328 1.00 97.25 87 TRP A O 1
ATOM 679 N N . THR A 1 88 ? -7.009 8.276 -0.704 1.00 96.56 88 THR A N 1
ATOM 680 C CA . THR A 1 88 ? -6.568 9.446 -1.479 1.00 96.56 88 THR A CA 1
ATOM 681 C C . THR A 1 88 ? -7.391 10.702 -1.194 1.00 96.56 88 THR A C 1
ATOM 683 O O . THR A 1 88 ? -6.833 11.796 -1.130 1.00 96.56 88 THR A O 1
ATOM 686 N N . ASP A 1 89 ? -8.681 10.535 -0.907 1.00 95.00 89 ASP A N 1
ATOM 687 C CA . ASP A 1 89 ? -9.634 11.576 -0.503 1.00 95.00 89 ASP A CA 1
ATOM 688 C C . ASP A 1 89 ? -9.606 11.893 1.010 1.00 95.00 89 ASP A C 1
ATOM 690 O O . ASP A 1 89 ? -10.276 12.813 1.481 1.00 95.00 89 ASP A O 1
ATOM 694 N N . GLY A 1 90 ? -8.799 11.169 1.791 1.00 95.44 90 GLY A N 1
ATOM 695 C CA . GLY A 1 90 ? -8.740 11.271 3.248 1.00 95.44 90 GLY A CA 1
ATOM 696 C C . GLY A 1 90 ? -9.692 10.349 4.004 1.00 95.44 90 GLY A C 1
ATOM 697 O O . GLY A 1 90 ? -9.690 10.378 5.234 1.00 95.44 90 GLY A O 1
ATOM 698 N N . THR A 1 91 ? -10.486 9.533 3.314 1.00 95.75 91 THR A N 1
ATOM 699 C CA . THR A 1 91 ? -11.367 8.549 3.946 1.00 95.75 91 THR A CA 1
ATOM 700 C C . THR A 1 91 ? -10.551 7.477 4.667 1.00 95.75 91 THR A C 1
ATOM 702 O O . THR A 1 91 ? -9.605 6.939 4.104 1.00 95.75 91 THR A O 1
ATOM 705 N N . VAL A 1 92 ? -10.926 7.112 5.895 1.00 97.19 92 VAL A N 1
ATOM 706 C CA . VAL A 1 92 ? -10.315 5.967 6.592 1.00 97.19 92 VAL A CA 1
ATOM 707 C C . VAL A 1 92 ? -11.047 4.686 6.202 1.00 97.19 92 VAL A C 1
ATOM 709 O O . VAL A 1 92 ? -12.249 4.556 6.438 1.00 97.19 92 VAL A O 1
ATOM 712 N N . CYS A 1 93 ? -10.332 3.735 5.611 1.00 97.19 93 CYS A N 1
ATOM 713 C CA . CYS A 1 93 ? -10.897 2.484 5.124 1.00 97.19 93 CYS A CA 1
ATOM 714 C C . CYS A 1 93 ? -11.343 1.577 6.281 1.00 97.19 93 CYS A C 1
ATOM 716 O O . CYS A 1 93 ? -10.601 1.344 7.237 1.00 97.19 93 CYS A O 1
ATOM 718 N N . GLN A 1 94 ? -12.552 1.025 6.190 1.00 97.38 94 GLN A N 1
ATOM 719 C CA . GLN A 1 94 ? -13.103 0.122 7.199 1.00 97.38 94 GLN A CA 1
ATOM 720 C C . GLN A 1 94 ? -12.413 -1.249 7.209 1.00 97.38 94 GLN A C 1
ATOM 722 O O . GLN A 1 94 ? -11.712 -1.635 6.264 1.00 97.38 94 GLN A O 1
ATOM 727 N N . ALA A 1 95 ? -12.667 -2.010 8.275 1.00 96.00 95 ALA A N 1
ATOM 728 C CA . ALA A 1 95 ? -12.317 -3.422 8.363 1.00 96.00 95 ALA A CA 1
ATOM 729 C C . ALA A 1 95 ? -12.817 -4.206 7.138 1.00 96.00 95 ALA A C 1
ATOM 731 O O . ALA A 1 95 ? -13.907 -3.958 6.622 1.00 96.00 95 ALA A O 1
ATOM 732 N N . GLY A 1 96 ? -11.989 -5.137 6.657 1.00 95.19 96 GLY A N 1
ATOM 733 C CA . GLY A 1 96 ? -12.276 -5.922 5.452 1.00 95.19 96 GLY A CA 1
ATOM 734 C C . GLY A 1 96 ? -11.986 -5.212 4.123 1.00 95.19 96 GLY A C 1
ATOM 735 O O . GLY A 1 96 ? -12.249 -5.786 3.068 1.00 95.19 96 GLY A O 1
ATOM 736 N N . SER A 1 97 ? -11.424 -3.998 4.136 1.00 97.69 97 SER A N 1
ATOM 737 C CA . SER A 1 97 ? -10.942 -3.345 2.912 1.00 97.69 97 SER A CA 1
ATOM 738 C C . SER A 1 97 ? -9.785 -4.141 2.306 1.00 97.69 97 SER A C 1
ATOM 740 O O . SER A 1 97 ? -8.691 -4.180 2.870 1.00 97.69 97 SER A O 1
ATOM 742 N N . VAL A 1 98 ? -10.036 -4.788 1.165 1.00 97.19 98 VAL A N 1
ATOM 743 C CA . VAL A 1 98 ? -9.058 -5.607 0.439 1.00 97.19 98 VAL A CA 1
ATOM 744 C C . VAL A 1 98 ? -9.034 -5.191 -1.028 1.00 97.19 98 VAL A C 1
ATOM 746 O O . VAL A 1 98 ? -10.047 -5.271 -1.723 1.00 97.19 98 VAL A O 1
ATOM 749 N N . GLY A 1 99 ? -7.885 -4.694 -1.482 1.00 96.00 99 GLY A N 1
ATOM 750 C CA . GLY A 1 99 ? -7.611 -4.128 -2.807 1.00 96.00 99 GLY A CA 1
ATOM 751 C C . GLY A 1 99 ? -8.389 -2.871 -3.192 1.00 96.00 99 GLY A C 1
ATOM 752 O O . GLY A 1 99 ? -7.951 -2.117 -4.053 1.00 96.00 99 GLY A O 1
ATOM 753 N N . ARG A 1 100 ? -9.500 -2.594 -2.512 1.00 95.31 100 ARG A N 1
ATOM 754 C CA . ARG A 1 100 ? -10.260 -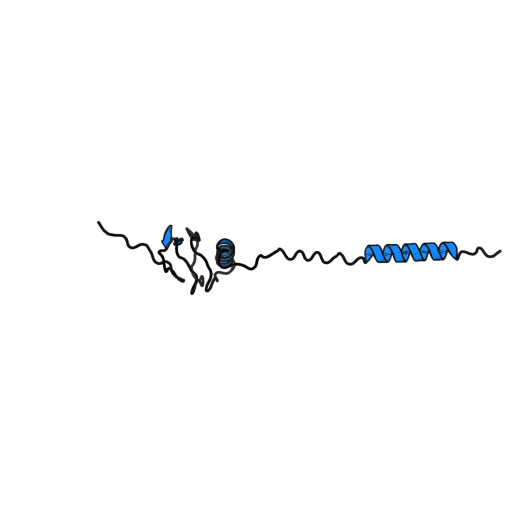1.348 -2.583 1.00 95.31 100 ARG A CA 1
ATOM 755 C C . ARG A 1 100 ? -10.581 -0.854 -1.178 1.00 95.31 100 ARG A C 1
ATOM 757 O O . ARG A 1 100 ? -10.819 -1.658 -0.274 1.00 95.31 100 ARG A O 1
ATOM 764 N N . CYS A 1 101 ? -10.647 0.462 -1.017 1.00 96.31 101 CYS A N 1
ATOM 765 C CA . CYS A 1 101 ? -11.113 1.073 0.221 1.00 96.31 101 CYS A CA 1
ATOM 766 C C . CYS A 1 101 ? -12.629 0.892 0.376 1.00 96.31 101 CYS A C 1
ATOM 768 O O . CYS A 1 101 ? -13.396 1.186 -0.545 1.00 96.31 101 CYS A O 1
ATOM 770 N N . ILE A 1 102 ? -13.070 0.408 1.537 1.00 96.81 102 ILE A N 1
ATOM 771 C CA . ILE A 1 102 ? -14.479 0.418 1.940 1.00 96.81 102 ILE A CA 1
ATOM 772 C C . ILE A 1 102 ? -14.675 1.653 2.832 1.00 96.81 102 ILE A C 1
ATOM 774 O O . ILE A 1 102 ? -14.112 1.684 3.928 1.00 96.81 102 ILE A O 1
ATOM 778 N N . PRO A 1 103 ? -15.418 2.685 2.391 1.00 94.50 103 PRO A N 1
ATOM 779 C CA . PRO A 1 103 ? -15.617 3.894 3.183 1.00 94.50 103 PRO A CA 1
ATOM 780 C C . PRO A 1 103 ? -16.499 3.616 4.412 1.00 94.50 103 PRO A C 1
ATOM 782 O O . PRO A 1 103 ? -17.306 2.680 4.395 1.00 94.50 103 PRO A O 1
ATOM 785 N N . PRO A 1 104 ? -16.396 4.430 5.476 1.00 91.25 104 PRO A N 1
ATOM 786 C CA . PRO A 1 104 ? -17.233 4.283 6.647 1.00 91.25 104 PRO A CA 1
ATOM 787 C C . PRO A 1 104 ? -18.704 4.539 6.328 1.00 91.25 104 PRO A C 1
ATOM 789 O O . PRO A 1 104 ? -19.052 5.517 5.667 1.00 91.25 104 PRO A O 1
ATOM 792 N N . GLN A 1 105 ? -19.580 3.666 6.831 1.00 86.44 105 GLN A N 1
ATOM 793 C CA . GLN A 1 105 ? -21.024 3.883 6.766 1.00 86.44 105 GLN A CA 1
ATOM 794 C C . GLN A 1 105 ? -21.362 5.112 7.616 1.00 86.44 105 GLN A C 1
ATOM 796 O O . GLN A 1 105 ? -21.308 5.056 8.847 1.00 86.44 105 GLN A O 1
ATOM 801 N N . ARG A 1 106 ? -21.686 6.241 6.977 1.00 77.88 106 ARG A N 1
ATOM 802 C CA . ARG A 1 106 ? -22.245 7.392 7.693 1.00 77.88 106 ARG A CA 1
ATOM 803 C C . ARG A 1 106 ? -23.623 6.980 8.200 1.00 77.88 106 ARG A C 1
ATOM 805 O O . ARG A 1 106 ? -24.535 6.820 7.394 1.00 77.88 106 ARG A O 1
ATOM 812 N N . LYS A 1 107 ? -23.784 6.811 9.515 1.00 63.53 107 LYS A N 1
ATOM 813 C CA . LYS A 1 107 ? -25.123 6.876 10.105 1.00 63.53 107 LYS A CA 1
ATOM 814 C C . LYS A 1 107 ? -25.627 8.294 9.843 1.00 63.53 107 LYS A C 1
ATOM 816 O O . LYS A 1 107 ? -25.043 9.246 10.348 1.00 63.53 107 LYS A O 1
ATOM 821 N N . GLN A 1 108 ? -26.610 8.426 8.962 1.00 58.09 108 GLN A N 1
ATOM 822 C CA . GLN A 1 108 ? -27.428 9.629 8.894 1.00 58.09 108 GLN A CA 1
ATOM 823 C C . GLN A 1 108 ? -28.256 9.645 10.183 1.00 58.09 108 GLN A C 1
ATOM 825 O O . GLN A 1 108 ? -29.050 8.728 10.395 1.00 58.09 108 GLN A O 1
ATOM 830 N N . GLU A 1 109 ? -27.975 10.606 11.061 1.00 50.91 109 GLU A N 1
ATOM 831 C CA . GLU A 1 109 ? -28.917 11.077 12.086 1.00 50.91 109 GLU A CA 1
ATOM 832 C C . GLU A 1 109 ? -29.756 12.216 11.508 1.00 50.91 109 GLU A C 1
ATOM 834 O O . GLU A 1 109 ? -29.188 13.023 10.731 1.00 50.91 109 GLU A O 1
#